Protein AF-A0A1V5YMS4-F1 (afdb_monomer_lite)

Radius of gyration: 19.58 Å; chains: 1; bounding box: 42×73×47 Å

Foldseek 3Di:
DDDDPVVVDDDQLGPDPDLVVQLVCQCVVCVVADSLQSNLLCVQRRNCSVVLVVQCVVPVQQCDQLDPSNDGNSQLVCCVPPVVDLALCCSPPPSDVCQVVFDVDPVSSLVSLVSNCVVNVDDPVRSVVRSVVNVVVRDDPPVPPPPDPDPPDDDD

Sequence (156 aa):
MGRSVTAGRYLAGCDIRDMNVFLDSVRRDNKDFSEVTLEYLGRNYGTEYAAVLDLARGDSRLAEVLNEDGEIMAQVTYAVTREMARTLPDIVLRRTGIATLGNPGDQMLRKVAAVAASLLGWDSERVEKEIGQTNALLRIPGDEESSGPLPRAENF

Secondary structure (DSSP, 8-state):
-PPP-GGGSPPTT---S-HHHHHHHHHHH-TTS-HHHHHHHHHHHGGGHHHHHHHHHH-TTTT-B-STT--BTHHHHHHHHHS---SHHHIIIIISSTTTTS---HHHHHHHHHHHHHHHT--HHHHHHHHHHHHHHHPPTTTTSTTSPPPP----

pLDDT: mean 91.27, std 14.47, range [42.09, 98.69]

Structure (mmCIF, N/CA/C/O backbone):
data_AF-A0A1V5YMS4-F1
#
_entry.id   AF-A0A1V5YMS4-F1
#
loop_
_atom_site.group_PDB
_atom_site.id
_atom_site.type_symbol
_atom_site.label_atom_id
_atom_site.label_alt_id
_atom_site.label_comp_id
_atom_site.label_asym_id
_atom_site.label_entity_id
_atom_site.label_seq_id
_atom_site.pdbx_PDB_ins_code
_atom_site.Cartn_x
_atom_site.Cartn_y
_atom_site.Cartn_z
_atom_site.occupancy
_atom_site.B_iso_or_equiv
_atom_site.auth_seq_id
_atom_site.auth_comp_id
_atom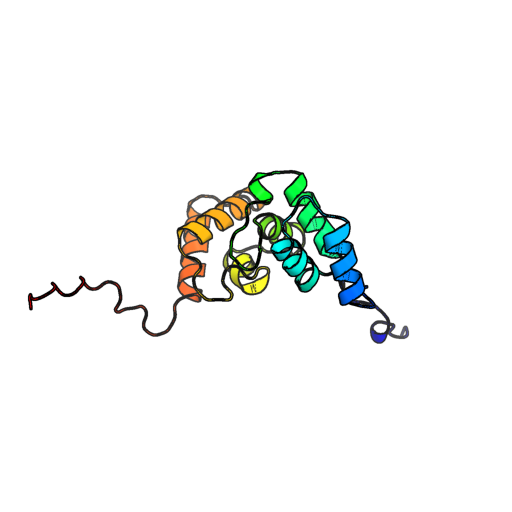_site.auth_asym_id
_atom_site.auth_atom_id
_atom_site.pdbx_PDB_model_num
ATOM 1 N N . MET A 1 1 ? 29.165 -30.905 -3.199 1.00 62.00 1 MET A N 1
ATOM 2 C CA . MET A 1 1 ? 28.461 -29.619 -2.991 1.00 62.00 1 MET A CA 1
ATOM 3 C C . MET A 1 1 ? 28.220 -28.980 -4.351 1.00 62.00 1 MET A C 1
ATOM 5 O O . MET A 1 1 ? 29.160 -28.916 -5.133 1.00 62.00 1 MET A O 1
ATOM 9 N N . GLY A 1 2 ? 26.980 -28.597 -4.670 1.00 81.06 2 GLY A N 1
ATOM 10 C CA . GLY A 1 2 ? 26.650 -27.934 -5.939 1.00 81.06 2 GLY A CA 1
ATOM 11 C C . GLY A 1 2 ? 27.213 -26.510 -5.998 1.00 81.06 2 GLY A C 1
ATOM 12 O O . GLY A 1 2 ? 27.331 -25.853 -4.966 1.00 81.06 2 GLY A O 1
ATOM 13 N N . ARG A 1 3 ? 27.583 -26.039 -7.196 1.00 80.56 3 ARG A N 1
ATOM 14 C CA . ARG A 1 3 ? 28.010 -24.646 -7.408 1.00 80.56 3 ARG A CA 1
ATOM 15 C C . ARG A 1 3 ? 26.836 -23.702 -7.147 1.00 80.56 3 ARG A C 1
ATOM 17 O O . ARG A 1 3 ? 25.735 -23.945 -7.637 1.00 80.56 3 ARG A O 1
ATOM 24 N N . SER A 1 4 ? 27.081 -22.627 -6.401 1.00 86.88 4 SER A N 1
ATOM 25 C CA . SER A 1 4 ? 26.089 -21.566 -6.214 1.00 86.88 4 SER A CA 1
ATOM 26 C C . SER A 1 4 ? 25.869 -20.804 -7.523 1.00 86.88 4 SER A C 1
ATOM 28 O O . SER A 1 4 ? 26.827 -20.491 -8.228 1.00 86.88 4 SER A O 1
ATOM 30 N N . VAL A 1 5 ? 24.608 -20.498 -7.832 1.00 89.69 5 VAL A N 1
ATOM 31 C CA . VAL A 1 5 ? 24.184 -19.728 -9.018 1.00 89.69 5 VAL A CA 1
ATOM 32 C C . VAL A 1 5 ? 23.480 -18.420 -8.643 1.00 89.69 5 VAL A C 1
ATOM 34 O O . VAL A 1 5 ? 22.965 -17.725 -9.514 1.00 89.69 5 VAL A O 1
ATOM 37 N N . THR A 1 6 ? 23.431 -18.078 -7.352 1.00 89.81 6 THR A N 1
ATOM 38 C CA . THR A 1 6 ? 22.632 -16.952 -6.840 1.00 89.81 6 THR A CA 1
ATOM 39 C C . THR A 1 6 ? 23.104 -15.598 -7.360 1.00 89.81 6 THR A C 1
ATOM 41 O O . THR A 1 6 ? 22.273 -14.732 -7.587 1.00 89.81 6 THR A O 1
ATOM 44 N N . ALA A 1 7 ? 24.400 -15.436 -7.643 1.00 87.44 7 ALA A N 1
ATOM 45 C CA . ALA A 1 7 ? 24.953 -14.196 -8.194 1.00 87.44 7 ALA A CA 1
ATOM 46 C C . ALA A 1 7 ? 24.410 -13.836 -9.593 1.00 87.44 7 ALA A C 1
ATOM 48 O O . ALA A 1 7 ? 24.474 -12.678 -9.985 1.00 87.44 7 ALA A O 1
ATOM 49 N N . GLY A 1 8 ? 23.898 -14.816 -10.350 1.00 85.31 8 GLY A N 1
ATOM 50 C CA . GLY A 1 8 ? 23.344 -14.609 -11.694 1.00 85.31 8 GLY A CA 1
ATOM 51 C C . GLY A 1 8 ? 21.818 -14.671 -11.761 1.00 85.31 8 GLY A C 1
ATOM 52 O O . GLY A 1 8 ? 21.266 -14.643 -12.858 1.00 85.31 8 GLY A O 1
ATOM 53 N N . ARG A 1 9 ? 21.130 -14.819 -10.623 1.00 86.50 9 ARG A N 1
ATOM 54 C CA . ARG A 1 9 ? 19.665 -14.865 -10.570 1.00 86.50 9 ARG A CA 1
ATOM 55 C C . ARG A 1 9 ? 19.129 -13.537 -10.061 1.00 86.50 9 ARG A C 1
ATOM 57 O O . ARG A 1 9 ? 19.583 -13.047 -9.032 1.00 86.50 9 ARG A O 1
ATOM 64 N N . TYR A 1 10 ? 18.140 -12.995 -10.762 1.00 87.00 10 TYR A N 1
ATOM 65 C CA . TYR A 1 10 ? 17.374 -11.862 -10.262 1.00 87.00 10 TYR A CA 1
ATOM 66 C C . TYR A 1 10 ? 16.643 -12.244 -8.973 1.00 87.00 10 TYR A C 1
ATOM 68 O O . TYR A 1 10 ? 16.230 -13.394 -8.789 1.00 87.00 10 TYR A O 1
ATOM 76 N N . LEU A 1 11 ? 16.488 -11.263 -8.087 1.00 86.50 11 LEU A N 1
ATOM 77 C CA . LEU A 1 11 ? 15.503 -11.343 -7.016 1.00 86.50 11 LEU A CA 1
ATOM 78 C C . LEU A 1 11 ? 14.094 -11.308 -7.628 1.00 86.50 11 LEU A C 1
ATOM 80 O O . LEU A 1 11 ? 13.917 -10.873 -8.769 1.00 86.50 11 LEU A O 1
ATOM 84 N N . ALA A 1 12 ? 13.098 -11.779 -6.879 1.00 83.75 12 ALA A N 1
ATOM 85 C CA . ALA A 1 12 ? 11.702 -11.688 -7.302 1.00 83.75 12 ALA A CA 1
ATOM 86 C C . ALA A 1 12 ? 11.332 -10.225 -7.603 1.00 83.75 12 ALA A C 1
ATOM 88 O O . ALA A 1 12 ? 11.740 -9.331 -6.864 1.00 83.75 12 ALA A O 1
ATOM 89 N N . GLY A 1 13 ? 10.615 -9.983 -8.701 1.00 84.62 13 GLY A N 1
ATOM 90 C CA . GLY A 1 13 ? 10.249 -8.631 -9.133 1.00 84.62 13 GLY A CA 1
ATOM 91 C C . GLY A 1 13 ? 11.365 -7.838 -9.834 1.00 84.62 13 GLY A C 1
ATOM 92 O O . GLY A 1 13 ? 11.098 -6.772 -10.384 1.00 84.62 13 GLY A O 1
ATOM 93 N N . CYS A 1 14 ? 12.620 -8.309 -9.816 1.00 88.25 14 CYS A N 1
ATOM 94 C CA . CYS A 1 14 ? 13.788 -7.523 -10.240 1.00 88.25 14 CYS A CA 1
ATOM 95 C C . CYS A 1 14 ? 14.352 -7.902 -11.617 1.00 88.25 14 CYS A C 1
ATOM 97 O O . CYS A 1 14 ? 15.462 -7.486 -11.948 1.00 88.25 14 CYS A O 1
ATOM 99 N N . ASP A 1 15 ? 13.640 -8.676 -12.432 1.00 89.50 15 ASP A N 1
ATOM 100 C CA . ASP A 1 15 ? 14.032 -9.066 -13.793 1.00 89.50 15 ASP A CA 1
ATOM 101 C C . ASP A 1 15 ? 13.905 -7.913 -14.814 1.00 89.50 15 ASP A C 1
ATOM 103 O O . ASP A 1 15 ? 13.474 -8.077 -15.953 1.00 89.50 15 ASP A O 1
ATOM 107 N N . ILE A 1 16 ? 14.349 -6.722 -14.404 1.00 92.44 16 ILE A N 1
ATOM 108 C CA . ILE A 1 16 ? 14.306 -5.462 -15.141 1.00 92.44 16 ILE A CA 1
ATOM 109 C C . ILE A 1 16 ? 15.734 -5.079 -15.526 1.00 92.44 16 ILE A C 1
ATOM 111 O O . ILE A 1 16 ? 16.598 -4.880 -14.673 1.00 92.44 16 ILE A O 1
ATOM 115 N N . ARG A 1 17 ? 15.998 -4.974 -16.832 1.00 89.94 17 ARG A N 1
ATOM 116 C CA . ARG A 1 17 ? 17.327 -4.607 -17.355 1.00 89.94 17 ARG A CA 1
ATOM 117 C C . ARG A 1 17 ? 17.553 -3.100 -17.415 1.00 89.94 17 ARG A C 1
ATOM 119 O O . ARG A 1 17 ? 18.666 -2.650 -17.173 1.00 89.94 17 ARG A O 1
ATOM 126 N N . ASP A 1 18 ? 16.509 -2.353 -17.760 1.00 95.00 18 ASP A N 1
ATOM 127 C CA . ASP A 1 18 ? 16.518 -0.896 -17.863 1.00 95.00 18 ASP A CA 1
ATOM 128 C C . ASP A 1 18 ? 15.230 -0.354 -17.241 1.00 95.00 18 ASP A C 1
ATOM 130 O O . ASP A 1 18 ? 14.126 -0.672 -17.690 1.00 95.00 18 ASP A O 1
ATOM 134 N N . MET A 1 19 ? 15.385 0.435 -16.178 1.00 94.31 19 MET A N 1
ATOM 135 C CA . MET A 1 19 ? 14.264 0.951 -15.398 1.00 94.31 19 MET A CA 1
ATOM 136 C C . MET A 1 19 ? 13.433 1.978 -16.171 1.00 94.31 19 MET A C 1
ATOM 138 O O . MET A 1 19 ? 12.218 2.016 -16.011 1.00 94.31 19 MET A O 1
ATOM 142 N N . ASN A 1 20 ? 14.055 2.788 -17.030 1.00 96.19 20 ASN A N 1
ATOM 143 C CA . ASN A 1 20 ? 13.333 3.811 -17.784 1.00 96.19 20 ASN A CA 1
ATOM 144 C C . ASN A 1 20 ? 12.461 3.155 -18.855 1.00 96.19 20 ASN A C 1
ATOM 146 O O . ASN A 1 20 ? 11.266 3.427 -18.925 1.00 96.19 20 ASN A O 1
ATOM 150 N N . VAL A 1 21 ? 13.029 2.210 -19.613 1.00 97.19 21 VAL A N 1
ATOM 151 C CA . VAL A 1 21 ? 12.275 1.435 -20.614 1.00 97.19 21 VAL A CA 1
ATOM 152 C C . VAL A 1 21 ? 11.132 0.657 -19.958 1.00 97.19 21 VAL A C 1
ATOM 154 O O . VAL A 1 21 ? 10.030 0.584 -20.507 1.00 97.19 21 VAL A O 1
ATOM 157 N N . PHE A 1 22 ? 11.379 0.090 -18.775 1.00 97.81 22 PHE A N 1
ATOM 158 C CA . PHE A 1 22 ? 10.358 -0.608 -18.006 1.00 97.81 22 PHE A CA 1
ATOM 159 C C . PHE A 1 22 ? 9.218 0.325 -17.579 1.00 97.81 22 PHE A C 1
ATOM 161 O O . PHE A 1 22 ? 8.068 0.050 -17.919 1.00 97.81 22 PHE A O 1
ATOM 168 N N . LEU A 1 23 ? 9.506 1.446 -16.915 1.00 98.00 23 LEU A N 1
ATOM 169 C CA . LEU A 1 23 ? 8.473 2.390 -16.473 1.00 98.00 23 LEU A CA 1
ATOM 170 C C . LEU A 1 23 ? 7.695 2.992 -17.653 1.00 98.00 23 LEU A C 1
ATOM 172 O O . LEU A 1 23 ? 6.478 3.151 -17.571 1.00 98.00 23 LEU A O 1
ATOM 176 N N . ASP A 1 24 ? 8.351 3.244 -18.786 1.00 97.88 24 ASP A N 1
ATOM 177 C CA . ASP A 1 24 ? 7.668 3.688 -20.004 1.00 97.88 24 ASP A CA 1
ATOM 178 C C . ASP A 1 24 ? 6.681 2.635 -20.524 1.00 97.88 24 ASP A C 1
ATOM 180 O O . ASP A 1 24 ? 5.577 2.981 -20.952 1.00 97.88 24 ASP A O 1
ATOM 184 N N . SER A 1 25 ? 7.032 1.344 -20.450 1.00 97.69 25 SER A N 1
ATOM 185 C CA . SER A 1 25 ? 6.102 0.259 -20.787 1.00 97.69 25 SER A CA 1
ATOM 186 C C . SER A 1 25 ? 4.932 0.166 -19.806 1.00 97.69 25 SER A C 1
ATOM 188 O O . SER A 1 25 ? 3.784 0.124 -20.243 1.00 97.69 25 SER A O 1
ATOM 190 N N . VAL A 1 26 ? 5.198 0.265 -18.499 1.00 98.19 26 VAL A N 1
ATOM 191 C CA . VAL A 1 26 ? 4.176 0.263 -17.440 1.00 98.19 26 VAL A CA 1
ATOM 192 C C . VAL A 1 26 ? 3.148 1.371 -17.696 1.00 98.19 26 VAL A C 1
ATOM 194 O O . VAL A 1 26 ? 1.948 1.099 -17.743 1.00 98.19 26 VAL A O 1
ATOM 197 N N . ARG A 1 27 ? 3.606 2.607 -17.948 1.00 98.00 27 ARG A N 1
ATOM 198 C CA . ARG A 1 27 ? 2.732 3.760 -18.224 1.00 98.00 27 ARG A CA 1
ATOM 199 C C . ARG A 1 27 ? 1.996 3.656 -19.557 1.00 98.00 27 ARG A C 1
ATOM 201 O O . ARG A 1 27 ? 0.891 4.184 -19.694 1.00 98.00 27 ARG A O 1
ATOM 208 N N . ARG A 1 28 ? 2.598 3.043 -20.577 1.00 97.69 28 ARG A N 1
ATOM 209 C CA . ARG A 1 28 ? 1.963 2.863 -21.890 1.00 97.69 28 ARG A CA 1
ATOM 210 C C . ARG A 1 28 ? 0.843 1.830 -21.837 1.00 97.69 28 ARG A C 1
ATOM 212 O O . ARG A 1 28 ? -0.207 2.078 -22.423 1.00 97.69 28 ARG A O 1
ATOM 219 N N . ASP A 1 29 ? 1.067 0.727 -21.134 1.00 98.00 29 ASP A N 1
ATOM 220 C CA . ASP A 1 29 ? 0.228 -0.466 -21.234 1.00 98.00 29 ASP A CA 1
ATOM 221 C C . ASP A 1 29 ? -0.918 -0.480 -20.193 1.00 98.00 29 ASP A C 1
ATOM 223 O O . ASP A 1 29 ? -1.846 -1.274 -20.315 1.00 98.00 29 ASP A O 1
ATOM 227 N N . ASN A 1 30 ? -0.910 0.433 -19.208 1.00 98.25 30 ASN A N 1
ATOM 228 C CA . ASN A 1 30 ? -1.881 0.484 -18.101 1.00 98.25 30 ASN A CA 1
ATOM 229 C C . ASN A 1 30 ? -2.581 1.855 -17.982 1.00 98.25 30 ASN A C 1
ATOM 231 O O . ASN A 1 30 ? -2.537 2.510 -16.943 1.00 98.25 30 ASN A O 1
ATOM 235 N N . LYS A 1 31 ? -3.215 2.323 -19.066 1.00 97.44 31 LYS A N 1
ATOM 236 C CA . LYS A 1 31 ? -3.865 3.654 -19.150 1.00 97.44 31 LYS A CA 1
ATOM 237 C C . LYS A 1 31 ? -5.097 3.844 -18.258 1.00 97.44 31 LYS A C 1
ATOM 239 O O . LYS A 1 31 ? -5.643 4.941 -18.200 1.00 97.44 31 LYS A O 1
ATOM 244 N N . ASP A 1 32 ? -5.539 2.785 -17.599 1.00 97.25 32 ASP A N 1
ATOM 245 C CA . ASP A 1 32 ? -6.635 2.771 -16.638 1.00 97.25 32 ASP A CA 1
ATOM 246 C C . ASP A 1 32 ? -6.247 3.305 -15.246 1.00 97.25 32 ASP A C 1
ATOM 248 O O . ASP A 1 32 ? -7.133 3.566 -14.436 1.00 97.25 32 ASP A O 1
ATOM 252 N N . PHE A 1 33 ? -4.956 3.538 -14.981 1.00 98.31 33 PHE A N 1
ATOM 253 C CA . PHE A 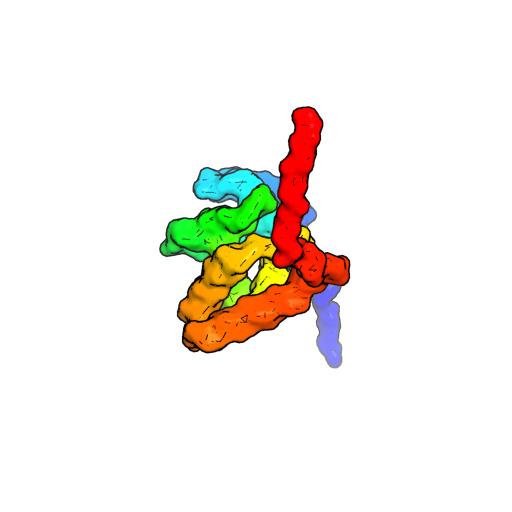1 33 ? -4.453 4.112 -13.727 1.00 98.31 33 PHE A CA 1
ATOM 254 C C . PHE A 1 33 ? -3.692 5.425 -13.952 1.00 98.31 33 PHE A C 1
ATOM 256 O O . PHE A 1 33 ? -3.225 5.722 -15.052 1.00 98.31 33 PHE A O 1
ATOM 263 N N . SER A 1 34 ? -3.555 6.225 -12.887 1.00 98.12 34 SER A N 1
ATOM 264 C CA . SER A 1 34 ? -2.794 7.480 -12.933 1.00 98.12 34 SER A CA 1
ATOM 265 C C . SER A 1 34 ? -1.299 7.225 -13.155 1.00 98.12 34 SER A C 1
ATOM 267 O O . SER A 1 34 ? -0.755 6.232 -12.670 1.00 98.12 34 SER A O 1
ATOM 269 N N . GLU A 1 35 ? -0.602 8.140 -13.834 1.00 98.06 35 GLU A N 1
ATOM 270 C CA . GLU A 1 35 ? 0.846 7.999 -14.047 1.00 98.06 35 GLU A CA 1
ATOM 271 C C . GLU A 1 35 ? 1.636 7.981 -12.732 1.00 98.06 35 GLU A C 1
ATOM 273 O O . GLU A 1 35 ? 2.626 7.263 -12.647 1.00 98.06 35 GLU A O 1
ATOM 278 N N . VAL A 1 36 ? 1.171 8.696 -11.701 1.00 98.19 36 VAL A N 1
ATOM 279 C CA . VAL A 1 36 ? 1.778 8.702 -10.359 1.00 98.19 36 VAL A CA 1
ATOM 280 C C . VAL A 1 36 ? 1.706 7.306 -9.731 1.00 98.19 36 VAL A C 1
ATOM 282 O O . VAL A 1 36 ? 2.724 6.767 -9.310 1.00 98.19 36 VAL A O 1
ATOM 285 N N . THR A 1 37 ? 0.531 6.669 -9.751 1.00 98.50 37 THR A N 1
ATOM 286 C CA . THR A 1 37 ? 0.352 5.293 -9.257 1.00 98.50 37 THR A CA 1
ATOM 287 C C . THR A 1 37 ? 1.205 4.299 -10.040 1.00 98.50 37 THR A C 1
ATOM 289 O O . THR A 1 37 ? 1.861 3.442 -9.454 1.00 98.50 37 THR A O 1
ATOM 292 N N . LEU A 1 38 ? 1.232 4.410 -11.369 1.00 98.50 38 LEU A N 1
ATOM 293 C CA . LEU A 1 38 ? 2.028 3.527 -12.224 1.00 98.50 38 LEU A CA 1
ATOM 294 C C . LEU A 1 38 ? 3.532 3.674 -11.966 1.00 98.50 38 LEU A C 1
ATOM 296 O O . LEU A 1 38 ? 4.243 2.671 -11.900 1.00 98.50 38 LEU A O 1
ATOM 300 N N . GLU A 1 39 ? 4.002 4.908 -11.781 1.00 97.88 39 GLU A N 1
ATOM 301 C CA . GLU A 1 39 ? 5.379 5.208 -11.396 1.00 97.88 39 GLU A CA 1
ATOM 302 C C . GLU A 1 39 ? 5.722 4.567 -10.052 1.00 97.88 39 GLU A C 1
ATOM 304 O O . GLU A 1 39 ? 6.729 3.863 -9.933 1.00 97.88 39 GLU A O 1
ATOM 309 N N . TYR A 1 40 ? 4.867 4.778 -9.050 1.00 97.50 40 TYR A N 1
ATOM 310 C CA . TYR A 1 40 ? 5.072 4.266 -7.705 1.00 97.50 40 TYR A CA 1
ATOM 311 C C . TYR A 1 40 ? 5.116 2.739 -7.688 1.00 97.50 40 TYR A C 1
ATOM 313 O O . TYR A 1 40 ? 6.066 2.147 -7.169 1.00 97.50 40 TYR A O 1
ATOM 321 N N . LEU A 1 41 ? 4.120 2.085 -8.289 1.00 98.06 41 LEU A N 1
ATOM 322 C CA . LEU A 1 41 ? 4.039 0.630 -8.294 1.00 98.06 41 LEU A CA 1
ATOM 323 C C . LEU A 1 41 ? 5.184 0.007 -9.095 1.00 98.06 41 LEU A C 1
ATOM 325 O O . LEU A 1 41 ? 5.794 -0.952 -8.628 1.00 98.06 41 LEU A O 1
ATOM 329 N N . GLY A 1 42 ? 5.531 0.575 -10.254 1.00 97.62 42 GLY A N 1
ATOM 330 C CA . GLY A 1 42 ? 6.657 0.096 -11.055 1.00 97.62 42 GLY A CA 1
ATOM 331 C C . GLY A 1 42 ? 7.991 0.191 -10.308 1.00 97.62 42 GLY A C 1
ATOM 332 O O . GLY A 1 42 ? 8.794 -0.740 -10.360 1.00 97.62 42 GLY A O 1
ATOM 333 N N . ARG A 1 43 ? 8.224 1.279 -9.562 1.00 96.06 43 ARG A N 1
ATOM 334 C CA . ARG A 1 43 ? 9.463 1.462 -8.788 1.00 96.06 43 ARG A CA 1
ATOM 335 C C . ARG A 1 43 ? 9.551 0.569 -7.554 1.00 96.06 43 ARG A C 1
ATOM 337 O O . ARG A 1 43 ? 10.648 0.116 -7.238 1.00 96.06 43 ARG A O 1
ATOM 344 N N . ASN A 1 44 ? 8.435 0.331 -6.866 1.00 95.94 44 ASN A N 1
ATOM 345 C CA . ASN A 1 44 ? 8.433 -0.372 -5.579 1.00 95.94 44 ASN A CA 1
ATOM 346 C C . ASN A 1 44 ? 8.169 -1.880 -5.699 1.00 95.94 44 ASN A C 1
ATOM 348 O O . ASN A 1 44 ? 8.751 -2.653 -4.943 1.00 95.94 44 ASN A O 1
ATOM 352 N N . TYR A 1 45 ? 7.349 -2.314 -6.659 1.00 96.69 45 TYR A N 1
ATOM 353 C CA . TYR A 1 45 ? 7.002 -3.730 -6.852 1.00 96.69 45 TYR A CA 1
ATOM 354 C C . TYR A 1 45 ? 7.730 -4.374 -8.038 1.00 96.69 45 TYR A C 1
ATOM 356 O O . TYR A 1 45 ? 7.656 -5.592 -8.218 1.00 96.69 45 TYR A O 1
ATOM 364 N N . GLY A 1 46 ? 8.448 -3.590 -8.852 1.00 97.19 46 GLY A N 1
ATOM 365 C CA . GLY A 1 46 ? 9.116 -4.102 -10.045 1.00 97.19 46 GLY A CA 1
ATOM 366 C C . GLY A 1 46 ? 8.116 -4.820 -10.947 1.00 97.19 46 GLY A C 1
ATOM 367 O O . GLY A 1 46 ? 7.010 -4.323 -11.133 1.00 97.19 46 GLY A O 1
ATOM 368 N N . THR A 1 47 ? 8.450 -6.000 -11.471 1.00 96.75 47 THR A N 1
ATOM 369 C CA . THR A 1 47 ? 7.550 -6.772 -12.351 1.00 96.75 47 THR A CA 1
ATOM 370 C C . THR A 1 47 ? 6.267 -7.265 -11.665 1.00 96.75 47 THR A C 1
ATOM 372 O O . THR A 1 47 ? 5.279 -7.516 -12.355 1.00 96.75 47 THR A O 1
ATOM 375 N N . GLU A 1 48 ? 6.209 -7.303 -10.329 1.00 97.44 48 GLU A N 1
ATOM 376 C CA . GLU A 1 48 ? 4.996 -7.682 -9.585 1.00 97.44 48 GLU A CA 1
ATOM 377 C C . GLU A 1 48 ? 3.932 -6.569 -9.547 1.00 97.44 48 GLU A C 1
ATOM 379 O O . GLU A 1 48 ? 2.804 -6.819 -9.117 1.00 97.44 48 GLU A O 1
ATOM 384 N N . TYR A 1 49 ? 4.228 -5.360 -10.051 1.00 98.19 49 TYR A N 1
ATOM 385 C CA . TYR A 1 49 ? 3.244 -4.272 -10.168 1.00 98.19 49 TYR A CA 1
ATOM 386 C C . TYR A 1 49 ? 1.952 -4.732 -10.865 1.00 98.19 49 TYR A C 1
ATOM 388 O O . TYR A 1 49 ? 0.856 -4.325 -10.482 1.00 98.19 49 TYR A O 1
ATOM 396 N N . ALA A 1 50 ? 2.074 -5.617 -11.861 1.00 98.06 50 ALA A N 1
ATOM 397 C CA . ALA A 1 50 ? 0.951 -6.129 -12.633 1.00 98.06 50 ALA A CA 1
ATOM 398 C C . ALA A 1 50 ? -0.040 -6.897 -11.748 1.00 98.06 50 ALA A C 1
ATOM 400 O O . ALA A 1 50 ? -1.244 -6.694 -11.861 1.00 98.06 50 ALA A O 1
ATOM 401 N N . ALA A 1 51 ? 0.455 -7.699 -10.799 1.00 98.44 51 ALA A N 1
ATOM 402 C CA . ALA A 1 51 ? -0.398 -8.421 -9.862 1.00 98.44 51 ALA A CA 1
ATOM 403 C C . ALA A 1 51 ? -1.149 -7.469 -8.914 1.00 98.44 51 ALA A C 1
ATOM 405 O O . ALA A 1 51 ? -2.291 -7.745 -8.548 1.00 98.44 51 ALA A O 1
ATOM 406 N N . VAL A 1 52 ? -0.541 -6.337 -8.540 1.00 98.50 52 VAL A N 1
ATOM 407 C CA . VAL A 1 52 ? -1.215 -5.285 -7.760 1.00 98.50 52 VAL A CA 1
ATOM 408 C C . VAL A 1 52 ? -2.314 -4.613 -8.591 1.00 98.50 52 VAL A C 1
ATOM 410 O O . VAL A 1 52 ? -3.431 -4.439 -8.103 1.00 98.50 52 VAL A O 1
ATOM 413 N N . LEU A 1 53 ? -2.037 -4.281 -9.857 1.00 98.62 53 LEU A N 1
ATOM 414 C CA . LEU A 1 53 ? -3.033 -3.689 -10.757 1.00 98.62 53 LEU A CA 1
ATOM 415 C C . LEU A 1 53 ? -4.194 -4.644 -11.053 1.00 98.62 53 LEU A C 1
ATOM 417 O O . LEU A 1 53 ? -5.343 -4.212 -11.099 1.00 98.62 53 LEU A O 1
ATOM 421 N N . ASP A 1 54 ? -3.932 -5.941 -11.200 1.00 98.56 54 ASP A N 1
ATOM 422 C CA . ASP A 1 54 ? -4.976 -6.940 -11.444 1.00 98.56 54 ASP A CA 1
ATOM 423 C C . ASP A 1 54 ? -5.940 -7.070 -10.255 1.00 98.56 54 ASP A C 1
ATOM 425 O O . ASP A 1 54 ? -7.151 -7.191 -10.453 1.00 98.56 54 ASP A O 1
ATOM 429 N N . LEU A 1 55 ? -5.436 -6.958 -9.018 1.00 98.56 55 LEU A N 1
ATOM 430 C CA . LEU A 1 55 ? -6.286 -6.858 -7.826 1.00 98.56 55 LEU A CA 1
ATOM 431 C C . LEU A 1 55 ? -7.182 -5.610 -7.882 1.00 98.56 55 LEU A C 1
ATOM 433 O O . LEU A 1 55 ? -8.380 -5.704 -7.619 1.00 98.56 55 LEU A O 1
ATOM 437 N N . ALA A 1 56 ? -6.623 -4.458 -8.261 1.00 98.38 56 ALA A N 1
ATOM 438 C CA . ALA A 1 56 ? -7.368 -3.205 -8.389 1.00 98.38 56 ALA A CA 1
ATOM 439 C C . ALA A 1 56 ? -8.425 -3.241 -9.510 1.00 98.38 56 ALA A C 1
ATOM 441 O O . ALA A 1 56 ? -9.508 -2.681 -9.359 1.00 98.38 56 ALA A O 1
ATOM 442 N N . ARG A 1 57 ? -8.149 -3.935 -10.621 1.00 98.19 57 ARG A N 1
ATOM 443 C CA . ARG A 1 57 ? -9.117 -4.154 -11.711 1.00 98.19 57 ARG A CA 1
ATOM 444 C C . ARG A 1 57 ? -10.251 -5.094 -11.308 1.00 98.19 57 ARG A C 1
ATOM 446 O O . ARG A 1 57 ? -11.370 -4.935 -11.787 1.00 98.19 57 ARG A O 1
ATOM 453 N N . GLY A 1 58 ? -9.963 -6.074 -10.451 1.00 97.88 58 GLY A N 1
ATOM 454 C CA . GLY A 1 58 ? -10.950 -7.036 -9.959 1.00 97.88 58 GLY A CA 1
ATOM 455 C C . GLY A 1 58 ? -11.964 -6.443 -8.976 1.00 97.88 58 GLY A C 1
ATOM 456 O O . GLY A 1 58 ? -13.079 -6.951 -8.875 1.00 97.88 58 GLY A O 1
ATOM 457 N N . ASP A 1 59 ? -11.601 -5.369 -8.271 1.00 96.88 59 ASP A N 1
ATOM 458 C CA . ASP A 1 59 ? -12.473 -4.663 -7.332 1.00 96.88 59 ASP A CA 1
ATOM 459 C C . ASP A 1 59 ? -12.137 -3.169 -7.313 1.00 96.88 59 ASP A C 1
ATOM 461 O O . ASP A 1 59 ? -11.086 -2.762 -6.821 1.00 96.88 59 ASP A O 1
ATOM 465 N N . SER A 1 60 ? -13.065 -2.331 -7.779 1.00 95.00 60 SER A N 1
ATOM 466 C CA . SER A 1 60 ? -12.853 -0.883 -7.877 1.00 95.00 60 SER A CA 1
ATOM 467 C C . SER A 1 60 ? -12.562 -0.208 -6.534 1.00 95.00 60 SER A C 1
ATOM 469 O O . SER A 1 60 ? -11.982 0.873 -6.515 1.00 95.00 60 SER A O 1
ATOM 471 N N . ARG A 1 61 ? -12.938 -0.818 -5.401 1.00 96.62 61 ARG A N 1
ATOM 472 C CA . ARG A 1 61 ? -12.572 -0.309 -4.068 1.00 96.62 61 ARG A CA 1
ATOM 473 C C . ARG A 1 61 ? -11.076 -0.463 -3.797 1.00 96.62 61 ARG A C 1
ATOM 475 O O . ARG A 1 61 ? -10.509 0.324 -3.051 1.00 96.62 61 ARG A O 1
ATOM 482 N N . LEU A 1 62 ? -10.430 -1.459 -4.406 1.00 97.81 62 LEU A N 1
ATOM 483 C CA . LEU A 1 62 ? -8.988 -1.670 -4.305 1.00 97.81 62 LEU A CA 1
ATOM 484 C C . LEU A 1 62 ? -8.185 -0.688 -5.178 1.00 97.81 62 LEU A C 1
ATOM 486 O O . LEU A 1 62 ? -6.992 -0.510 -4.947 1.00 97.81 62 LEU A O 1
ATOM 490 N N . ALA A 1 63 ? -8.831 -0.010 -6.129 1.00 97.94 63 ALA A N 1
ATOM 491 C CA . ALA A 1 63 ? -8.225 1.052 -6.931 1.00 97.94 63 ALA A CA 1
ATOM 492 C C . ALA A 1 63 ? -8.221 2.433 -6.237 1.00 97.94 63 ALA A C 1
ATOM 494 O O . ALA A 1 63 ? -7.709 3.393 -6.810 1.00 97.94 63 ALA A O 1
ATOM 495 N N . GLU A 1 64 ? -8.788 2.560 -5.027 1.00 98.06 64 GLU A N 1
ATOM 496 C CA . GLU A 1 64 ? -8.754 3.809 -4.251 1.00 98.06 64 GLU A CA 1
ATOM 497 C C . GLU A 1 64 ? -7.303 4.228 -3.975 1.00 98.06 64 GLU A C 1
ATOM 499 O O . GLU A 1 64 ? -6.548 3.463 -3.371 1.00 98.06 64 GLU A O 1
ATOM 504 N N . VAL A 1 65 ? -6.940 5.445 -4.395 1.00 97.88 65 VAL A N 1
ATOM 505 C CA . VAL A 1 65 ? -5.642 6.070 -4.103 1.00 97.88 65 VAL A CA 1
ATOM 506 C C . VAL A 1 65 ? -5.625 6.559 -2.654 1.00 97.88 65 VAL A C 1
ATOM 508 O O . VAL A 1 65 ? -6.539 7.259 -2.219 1.00 97.88 65 VAL A O 1
ATOM 511 N N . LEU A 1 66 ? -4.592 6.180 -1.906 1.00 96.56 66 LEU A N 1
ATOM 512 C CA . LEU A 1 66 ? -4.469 6.397 -0.465 1.00 96.56 66 LEU A CA 1
ATOM 513 C C . LEU A 1 66 ? -3.670 7.654 -0.112 1.00 96.56 66 LEU A C 1
ATOM 515 O O . LEU A 1 66 ? -3.900 8.240 0.944 1.00 96.56 66 LEU A O 1
ATOM 519 N N . ASN A 1 67 ? -2.736 8.066 -0.967 1.00 95.06 67 ASN A N 1
ATOM 520 C CA . ASN A 1 67 ? -1.884 9.232 -0.744 1.00 95.06 67 ASN A CA 1
ATOM 521 C C . ASN A 1 67 ? -1.407 9.858 -2.064 1.00 95.06 67 ASN A C 1
ATOM 523 O O . ASN A 1 67 ? -1.647 9.337 -3.153 1.00 95.06 67 ASN A O 1
ATOM 527 N N . GLU A 1 68 ? -0.738 11.005 -1.954 1.00 94.62 68 GLU A N 1
ATOM 528 C CA . GLU A 1 68 ? -0.241 11.781 -3.097 1.00 94.62 68 GLU A CA 1
ATOM 529 C C . GLU A 1 68 ? 0.876 11.069 -3.873 1.00 94.62 68 GLU A C 1
ATOM 531 O O . GLU A 1 68 ? 1.049 11.335 -5.060 1.00 94.62 68 GLU A O 1
ATOM 536 N N . ASP A 1 69 ? 1.577 10.125 -3.237 1.00 94.06 69 ASP A N 1
ATOM 537 C CA . ASP A 1 69 ? 2.618 9.308 -3.869 1.00 94.06 69 ASP A CA 1
ATOM 538 C C . ASP A 1 69 ? 2.042 8.243 -4.816 1.00 94.06 69 ASP A C 1
ATOM 540 O O . ASP A 1 69 ? 2.784 7.611 -5.565 1.00 94.06 69 ASP A O 1
ATOM 544 N N . GLY A 1 70 ? 0.717 8.066 -4.835 1.00 96.56 70 GLY A N 1
ATOM 545 C CA . GLY A 1 70 ? 0.023 7.195 -5.778 1.00 96.56 70 GLY A CA 1
ATOM 546 C C . GLY A 1 70 ? -0.217 5.779 -5.268 1.00 96.56 70 GLY A C 1
ATOM 547 O O . GLY A 1 70 ? -0.584 4.919 -6.072 1.00 96.56 70 GLY A O 1
ATOM 548 N N . GLU A 1 71 ? -0.050 5.528 -3.969 1.00 97.38 71 GLU A N 1
ATOM 549 C CA . GLU A 1 71 ? -0.388 4.233 -3.387 1.00 97.38 71 GLU A CA 1
ATOM 550 C C . GLU A 1 71 ? -1.876 3.936 -3.490 1.00 97.38 71 GLU A C 1
ATOM 552 O O . GLU A 1 71 ? -2.702 4.837 -3.384 1.00 97.38 71 GLU A O 1
ATOM 557 N N . ILE A 1 72 ? -2.229 2.665 -3.653 1.00 98.50 72 ILE A N 1
ATOM 558 C CA . ILE A 1 72 ? -3.612 2.213 -3.778 1.00 98.50 72 ILE A CA 1
ATOM 559 C C . ILE A 1 72 ? -3.939 1.098 -2.792 1.00 98.50 72 ILE A C 1
ATOM 561 O O . ILE A 1 72 ? -3.081 0.309 -2.387 1.00 98.50 72 ILE A O 1
ATOM 565 N N . MET A 1 73 ? -5.221 0.973 -2.453 1.00 98.56 73 MET A N 1
ATOM 566 C CA . MET A 1 73 ? -5.715 -0.033 -1.508 1.00 98.56 73 MET A CA 1
ATOM 567 C C . MET A 1 73 ? -5.369 -1.482 -1.913 1.00 98.56 73 MET A C 1
ATOM 569 O O . MET A 1 73 ? -5.203 -2.352 -1.054 1.00 98.56 73 MET A O 1
ATOM 573 N N . ALA A 1 74 ? -5.176 -1.762 -3.204 1.00 98.69 74 ALA A N 1
ATOM 574 C CA . ALA A 1 74 ? -4.739 -3.066 -3.699 1.00 98.69 74 ALA A CA 1
ATOM 575 C C . ALA A 1 74 ? -3.399 -3.527 -3.102 1.00 98.69 74 ALA A C 1
ATOM 577 O O . ALA A 1 74 ? -3.222 -4.727 -2.884 1.00 98.69 74 ALA A O 1
ATOM 578 N N . GLN A 1 75 ? -2.493 -2.604 -2.759 1.00 98.62 75 GLN A N 1
ATOM 579 C CA . GLN A 1 75 ? -1.227 -2.937 -2.099 1.00 98.62 75 GLN A CA 1
ATOM 580 C C . GLN A 1 75 ? -1.444 -3.595 -0.734 1.00 98.62 75 GLN A C 1
ATOM 582 O O . GLN A 1 75 ? -0.694 -4.493 -0.371 1.00 98.62 75 GLN A O 1
ATOM 587 N N . VAL A 1 76 ? -2.499 -3.227 0.000 1.00 98.50 76 VAL A N 1
ATOM 588 C CA . VAL A 1 76 ? -2.854 -3.866 1.280 1.00 98.50 76 VAL A CA 1
ATOM 589 C C . VAL A 1 76 ? -3.240 -5.327 1.056 1.00 98.50 76 VAL A C 1
ATOM 591 O O . VAL A 1 76 ? -2.760 -6.223 1.751 1.00 98.50 76 VAL A O 1
ATOM 594 N N . THR A 1 77 ? -4.074 -5.584 0.045 1.00 98.62 77 THR A N 1
ATOM 595 C CA . THR A 1 77 ? -4.474 -6.950 -0.322 1.00 98.62 77 THR A CA 1
ATOM 596 C C . THR A 1 77 ? -3.270 -7.761 -0.791 1.00 98.62 77 THR A C 1
ATOM 598 O O . THR A 1 77 ? -3.098 -8.909 -0.374 1.00 98.62 77 THR A O 1
ATOM 601 N N . TYR A 1 78 ? -2.407 -7.161 -1.613 1.00 98.69 78 TYR A N 1
ATOM 602 C CA . TYR A 1 78 ? -1.177 -7.785 -2.084 1.00 98.69 78 TYR A CA 1
ATOM 603 C C . TYR A 1 78 ? -0.237 -8.120 -0.918 1.00 98.69 78 TYR A C 1
ATOM 605 O O . TYR A 1 78 ? 0.183 -9.268 -0.777 1.00 98.69 78 TYR A O 1
ATOM 613 N N . ALA A 1 79 ? -0.001 -7.173 -0.008 1.00 98.62 79 ALA A N 1
ATOM 614 C CA . ALA A 1 79 ? 0.834 -7.366 1.170 1.00 98.62 79 ALA A CA 1
ATOM 615 C C . ALA A 1 79 ? 0.357 -8.562 2.013 1.00 98.62 79 ALA A C 1
ATOM 617 O O . ALA A 1 79 ? 1.152 -9.422 2.393 1.00 98.62 79 ALA A O 1
ATOM 618 N N . VAL A 1 80 ? -0.952 -8.676 2.260 1.00 98.62 80 VAL A N 1
ATOM 619 C CA . VAL A 1 80 ? -1.527 -9.775 3.055 1.00 98.62 80 VAL A CA 1
ATOM 620 C C . VAL A 1 80 ? -1.444 -11.122 2.331 1.00 98.62 80 VAL A C 1
ATOM 622 O O . VAL A 1 80 ? -1.048 -12.129 2.923 1.00 98.62 80 VAL A O 1
ATOM 625 N N . THR A 1 81 ? -1.827 -11.161 1.055 1.00 98.19 81 THR A N 1
ATOM 626 C CA . THR A 1 81 ? -2.021 -12.420 0.313 1.00 98.19 81 THR A CA 1
ATOM 627 C C . THR A 1 81 ? -0.751 -12.945 -0.354 1.00 98.19 81 THR A C 1
ATOM 629 O O . THR A 1 81 ? -0.635 -14.151 -0.574 1.00 98.19 81 THR A O 1
ATOM 632 N N . ARG A 1 82 ? 0.206 -12.064 -0.665 1.00 97.81 82 ARG A N 1
ATOM 633 C CA . ARG A 1 82 ? 1.415 -12.375 -1.447 1.00 97.81 82 ARG A CA 1
ATOM 634 C C . ARG A 1 82 ? 2.708 -12.099 -0.689 1.00 97.81 82 ARG A C 1
ATOM 636 O O . ARG A 1 82 ? 3.680 -12.813 -0.907 1.00 97.81 82 ARG A O 1
ATOM 643 N N . GLU A 1 83 ? 2.707 -11.154 0.250 1.00 97.88 83 GLU A N 1
ATOM 644 C CA . GLU A 1 83 ? 3.898 -10.800 1.048 1.00 97.88 83 GLU A CA 1
ATOM 645 C C . GLU A 1 83 ? 3.797 -11.227 2.520 1.00 97.88 83 GLU A C 1
ATOM 647 O O . GLU A 1 83 ? 4.646 -10.881 3.347 1.00 97.88 83 GLU A O 1
ATOM 652 N N . MET A 1 84 ? 2.765 -12.016 2.842 1.00 98.06 84 MET A N 1
ATOM 653 C CA . MET A 1 84 ? 2.493 -12.576 4.167 1.00 98.06 84 MET A CA 1
ATOM 654 C C . MET A 1 84 ? 2.386 -11.535 5.287 1.00 98.06 84 MET A C 1
ATOM 656 O O . MET A 1 84 ? 2.695 -11.851 6.437 1.00 98.06 84 MET A O 1
ATOM 660 N N . ALA A 1 85 ? 1.940 -10.316 4.996 1.00 98.31 85 ALA A N 1
ATOM 661 C CA . ALA A 1 85 ? 1.670 -9.337 6.036 1.00 98.31 85 ALA A CA 1
ATOM 662 C C . ALA A 1 85 ? 0.543 -9.850 6.949 1.00 98.31 85 ALA A C 1
ATOM 664 O O . ALA A 1 85 ? -0.559 -10.163 6.492 1.00 98.31 85 ALA A O 1
ATOM 665 N N . ARG A 1 86 ? 0.831 -9.988 8.249 1.00 98.38 86 ARG A N 1
ATOM 666 C CA . ARG A 1 86 ? -0.109 -10.546 9.247 1.00 98.38 86 ARG A CA 1
ATOM 667 C C . ARG A 1 86 ? -0.517 -9.566 10.339 1.00 98.38 86 ARG A C 1
ATOM 669 O O . ARG A 1 86 ? -1.246 -9.970 11.237 1.00 98.38 86 ARG A O 1
ATOM 676 N N . THR A 1 87 ? -0.026 -8.331 10.303 1.00 98.62 87 THR A N 1
ATOM 677 C CA . THR A 1 87 ? -0.332 -7.288 11.291 1.00 98.62 87 THR A CA 1
ATOM 678 C C . THR A 1 87 ? -0.440 -5.936 10.594 1.00 98.62 87 THR A C 1
ATOM 680 O O . THR A 1 87 ? 0.189 -5.725 9.553 1.00 98.62 87 THR A O 1
ATOM 683 N N . LEU A 1 88 ? -1.211 -5.007 11.161 1.00 98.56 88 LEU A N 1
ATOM 684 C CA . LEU A 1 88 ? -1.357 -3.660 10.607 1.00 98.56 88 LEU A CA 1
ATOM 685 C C . LEU A 1 88 ? -0.017 -2.902 10.580 1.00 98.56 88 LEU A C 1
ATOM 687 O O . LEU A 1 88 ? 0.289 -2.326 9.535 1.00 98.56 88 LEU A O 1
ATOM 691 N N . PRO A 1 89 ? 0.848 -2.981 11.618 1.00 98.00 89 PRO A N 1
ATOM 692 C CA . PRO A 1 89 ? 2.190 -2.411 11.548 1.00 98.00 89 PRO A CA 1
ATOM 693 C C . PRO A 1 89 ? 3.051 -2.978 10.414 1.00 98.00 89 PRO A C 1
ATOM 695 O O . PRO A 1 89 ? 3.845 -2.247 9.840 1.00 98.00 89 PRO A O 1
ATOM 698 N N . ASP A 1 90 ? 2.941 -4.271 10.081 1.00 98.56 90 ASP A N 1
ATOM 699 C CA . ASP A 1 90 ? 3.689 -4.843 8.949 1.00 98.56 90 ASP A CA 1
ATOM 700 C C . ASP A 1 90 ? 3.231 -4.234 7.622 1.00 98.56 90 ASP A C 1
ATOM 702 O O . ASP A 1 90 ? 4.050 -3.832 6.800 1.00 98.56 90 ASP A O 1
ATOM 706 N N . ILE A 1 91 ? 1.917 -4.089 7.452 1.00 98.56 91 ILE A N 1
ATOM 707 C CA . ILE A 1 91 ? 1.332 -3.493 6.252 1.00 98.56 91 ILE A CA 1
ATOM 708 C C . ILE A 1 91 ? 1.818 -2.048 6.092 1.00 98.56 91 ILE A C 1
ATOM 710 O O . ILE A 1 91 ? 2.445 -1.734 5.081 1.00 98.56 91 ILE A O 1
ATOM 714 N N . VAL A 1 92 ? 1.577 -1.180 7.081 1.00 98.06 92 VAL A N 1
ATOM 715 C CA . VAL A 1 92 ? 1.756 0.276 6.905 1.00 98.06 92 VAL A CA 1
ATOM 716 C C . VAL A 1 92 ? 3.193 0.770 7.086 1.00 98.06 92 VAL A C 1
ATOM 718 O O . VAL A 1 92 ? 3.521 1.828 6.562 1.00 98.06 92 VAL A O 1
ATOM 721 N N . LEU A 1 93 ? 4.048 0.033 7.813 1.00 95.88 93 LEU A N 1
ATOM 722 C CA . LEU A 1 93 ? 5.442 0.440 8.070 1.00 95.88 93 LEU A CA 1
ATOM 723 C C . L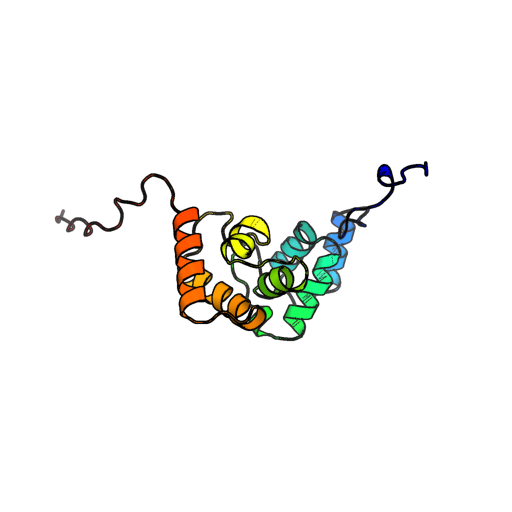EU A 1 93 ? 6.475 -0.303 7.211 1.00 95.88 93 LEU A C 1
ATOM 725 O O . LEU A 1 93 ? 7.614 0.152 7.126 1.00 95.88 93 LEU A O 1
ATOM 729 N N . ARG A 1 94 ? 6.149 -1.487 6.667 1.00 95.75 94 ARG A N 1
ATOM 730 C CA . ARG A 1 94 ? 7.147 -2.376 6.032 1.00 95.75 94 ARG A CA 1
ATOM 731 C C . ARG A 1 94 ? 6.812 -2.832 4.615 1.00 95.75 94 ARG A C 1
ATOM 733 O O . ARG A 1 94 ? 7.740 -3.194 3.894 1.00 95.75 94 ARG A O 1
ATOM 740 N N . ARG A 1 95 ? 5.533 -2.908 4.239 1.00 97.25 95 ARG A N 1
ATOM 741 C CA . ARG A 1 95 ? 5.078 -3.430 2.928 1.00 97.25 95 ARG A CA 1
ATOM 742 C C . ARG A 1 95 ? 4.471 -2.368 2.019 1.00 97.25 95 ARG A C 1
ATOM 744 O O . ARG A 1 95 ? 4.301 -2.600 0.828 1.00 97.25 95 ARG A O 1
ATOM 751 N N . THR A 1 96 ? 4.142 -1.219 2.591 1.00 96.88 96 THR A N 1
ATOM 752 C CA . THR A 1 96 ? 3.568 -0.063 1.903 1.00 96.88 96 THR A CA 1
ATOM 753 C C . THR A 1 96 ? 4.271 1.202 2.389 1.00 96.88 96 THR A C 1
ATOM 755 O O . THR A 1 96 ? 4.963 1.173 3.412 1.00 96.88 96 THR A O 1
ATOM 758 N N . GLY A 1 97 ? 4.103 2.298 1.658 1.00 93.12 97 GLY A N 1
ATOM 759 C CA . GLY A 1 97 ? 4.574 3.628 2.028 1.00 93.12 97 GLY A CA 1
ATOM 760 C C . GLY A 1 97 ? 3.573 4.440 2.855 1.00 93.12 97 GLY A C 1
ATOM 761 O O . GLY A 1 97 ? 3.842 5.598 3.174 1.00 93.12 97 GLY A O 1
ATOM 762 N N . ILE A 1 98 ? 2.438 3.842 3.243 1.00 96.56 98 ILE A N 1
ATOM 763 C CA . ILE A 1 98 ? 1.302 4.541 3.862 1.00 96.56 98 ILE A CA 1
ATOM 764 C C . ILE A 1 98 ? 1.733 5.357 5.086 1.00 96.56 98 ILE A C 1
ATOM 766 O O . ILE A 1 98 ? 1.221 6.452 5.296 1.00 96.56 98 ILE A O 1
ATOM 770 N N . ALA A 1 99 ? 2.671 4.844 5.886 1.00 95.69 99 ALA A N 1
ATOM 771 C CA . ALA A 1 99 ? 3.183 5.538 7.063 1.00 95.69 99 ALA A CA 1
ATOM 772 C C . ALA A 1 99 ? 4.641 6.019 6.925 1.00 95.69 99 ALA A C 1
ATOM 774 O O . ALA A 1 99 ? 5.299 6.311 7.925 1.00 95.69 99 ALA A O 1
ATOM 775 N N . THR A 1 100 ? 5.174 6.116 5.701 1.00 92.25 100 THR A N 1
ATOM 776 C CA . THR A 1 100 ? 6.560 6.553 5.461 1.00 92.25 100 THR A CA 1
ATOM 777 C C . THR A 1 100 ? 6.812 7.984 5.932 1.00 92.25 100 THR A C 1
ATOM 779 O O . THR A 1 100 ? 7.875 8.260 6.484 1.00 92.25 100 THR A O 1
ATOM 782 N N . LEU A 1 101 ? 5.838 8.885 5.762 1.00 91.12 101 LEU A N 1
ATOM 783 C CA . LEU A 1 101 ? 5.937 10.287 6.192 1.00 91.12 101 LEU A CA 1
ATOM 784 C C . LEU A 1 101 ? 5.452 10.526 7.635 1.00 91.12 101 LEU A C 1
ATOM 786 O O . LEU A 1 101 ? 5.372 11.672 8.072 1.00 91.12 101 LEU A O 1
ATOM 790 N N . GLY A 1 102 ? 5.143 9.464 8.384 1.00 91.75 102 GLY A N 1
ATOM 791 C CA . GLY A 1 102 ? 4.635 9.539 9.753 1.00 91.75 102 GLY A CA 1
ATOM 792 C C . GLY A 1 102 ? 3.240 8.938 9.894 1.00 91.75 102 GLY A C 1
ATOM 793 O O . GLY A 1 102 ? 2.844 8.065 9.123 1.00 91.75 102 GLY A O 1
ATOM 794 N N . ASN A 1 103 ? 2.494 9.370 10.914 1.00 94.75 103 ASN A N 1
ATOM 795 C CA . ASN A 1 103 ? 1.169 8.818 11.186 1.00 94.75 103 ASN A CA 1
ATOM 796 C C . ASN A 1 103 ? 0.160 9.231 10.090 1.00 94.75 103 ASN A C 1
ATOM 798 O O . ASN A 1 103 ? -0.135 10.422 9.979 1.00 94.75 103 ASN A O 1
ATOM 802 N N . PRO A 1 104 ? -0.424 8.282 9.328 1.00 94.62 104 PRO A N 1
ATOM 803 C CA . PRO A 1 104 ? -1.377 8.589 8.256 1.00 94.62 104 PRO A CA 1
ATOM 804 C C . PRO A 1 104 ? -2.769 9.000 8.769 1.00 94.62 104 PRO A C 1
ATOM 806 O O . PRO A 1 104 ? -3.671 9.283 7.980 1.00 94.62 104 PRO A O 1
ATOM 809 N N . GLY A 1 105 ? -2.971 9.003 10.089 1.00 95.69 105 GLY A N 1
ATOM 810 C CA . GLY A 1 105 ? -4.230 9.328 10.741 1.00 95.69 105 GLY A CA 1
ATOM 811 C C . GLY A 1 105 ? -5.128 8.110 10.965 1.00 95.69 105 GLY A C 1
ATOM 812 O O . GLY A 1 105 ? -5.106 7.122 10.228 1.00 95.69 105 GLY A O 1
ATOM 813 N N . ASP A 1 106 ? -5.969 8.203 11.997 1.00 96.44 106 ASP A N 1
ATOM 814 C CA . ASP A 1 106 ? -6.837 7.108 12.455 1.00 96.44 106 ASP A CA 1
ATOM 815 C C . ASP A 1 106 ? -7.805 6.619 11.364 1.00 96.44 106 ASP A C 1
ATOM 817 O O . ASP A 1 106 ? -7.993 5.416 11.188 1.00 96.44 106 ASP A O 1
ATOM 821 N N . GLN A 1 107 ? -8.353 7.534 10.555 1.00 97.19 107 GLN A N 1
ATOM 822 C CA . GLN A 1 107 ? -9.247 7.168 9.456 1.00 97.19 107 GLN A CA 1
ATOM 823 C C . GLN A 1 107 ? -8.552 6.267 8.424 1.00 97.19 107 GLN A C 1
ATOM 825 O O . GLN A 1 107 ? -9.150 5.289 7.969 1.00 97.19 107 GLN A O 1
ATOM 830 N N . MET A 1 108 ? -7.299 6.568 8.067 1.00 97.81 108 MET A N 1
ATOM 831 C CA . MET A 1 108 ? -6.538 5.758 7.117 1.00 97.81 108 MET A CA 1
ATOM 832 C C . MET A 1 108 ? -6.197 4.392 7.717 1.00 97.81 108 MET A C 1
ATOM 834 O O . MET A 1 108 ? -6.439 3.364 7.083 1.00 97.81 108 MET A O 1
ATOM 838 N N . LEU A 1 109 ? -5.726 4.359 8.970 1.00 98.31 109 LEU A N 1
ATOM 839 C CA . LEU A 1 109 ? -5.440 3.105 9.674 1.00 98.31 109 LEU A CA 1
ATOM 840 C C . LEU A 1 109 ? -6.674 2.200 9.748 1.00 98.31 109 LEU A C 1
ATOM 842 O O . LEU A 1 109 ? -6.568 1.005 9.483 1.00 98.31 109 LEU A O 1
ATOM 846 N N . ARG A 1 110 ? -7.856 2.762 10.028 1.00 98.44 110 ARG A N 1
ATOM 847 C CA . ARG A 1 110 ? -9.126 2.021 10.045 1.00 98.44 110 ARG A CA 1
ATOM 848 C C . ARG A 1 110 ? -9.505 1.464 8.677 1.00 98.44 110 ARG A C 1
ATOM 850 O O . ARG A 1 110 ? -9.934 0.313 8.606 1.00 98.44 110 ARG A O 1
ATOM 857 N N . LYS A 1 111 ? -9.326 2.230 7.595 1.00 97.94 111 LYS A N 1
ATOM 858 C CA . LYS A 1 111 ? -9.578 1.747 6.224 1.00 97.94 111 LYS A CA 1
ATOM 859 C C . LYS A 1 111 ? -8.691 0.548 5.881 1.00 97.94 111 LYS A C 1
ATOM 861 O O . LYS A 1 111 ? -9.197 -0.489 5.455 1.00 97.94 111 LYS A O 1
ATOM 866 N N . VAL A 1 112 ? -7.385 0.668 6.121 1.00 98.38 112 VAL A N 1
ATOM 867 C CA . VAL A 1 112 ? -6.410 -0.405 5.865 1.00 98.38 112 VAL A CA 1
ATOM 868 C C . VAL A 1 112 ? -6.703 -1.627 6.741 1.00 98.38 112 VAL A C 1
ATOM 870 O O . VAL A 1 112 ? -6.727 -2.758 6.251 1.00 98.38 112 VAL A O 1
ATOM 873 N N . ALA A 1 113 ? -6.989 -1.407 8.027 1.00 98.56 113 ALA A N 1
ATOM 874 C CA . ALA A 1 113 ? -7.325 -2.469 8.967 1.00 98.56 113 ALA A CA 1
ATOM 875 C C . ALA A 1 113 ? -8.602 -3.214 8.570 1.00 98.56 113 ALA A C 1
ATOM 877 O O . ALA A 1 113 ? -8.647 -4.429 8.724 1.00 98.56 113 ALA A O 1
ATOM 878 N N . ALA A 1 114 ? -9.613 -2.534 8.022 1.00 98.25 114 ALA A N 1
ATOM 879 C CA . ALA A 1 114 ? -10.838 -3.179 7.555 1.00 98.25 114 ALA A CA 1
ATOM 880 C C . ALA A 1 114 ? -10.572 -4.168 6.406 1.00 98.25 114 ALA A C 1
ATOM 882 O O . ALA A 1 114 ? -11.101 -5.283 6.411 1.00 98.25 114 ALA A O 1
ATOM 883 N N . VAL A 1 115 ? -9.707 -3.803 5.451 1.00 98.38 115 VAL A N 1
ATOM 884 C CA . VAL A 1 115 ? -9.296 -4.713 4.368 1.00 98.38 115 VAL A CA 1
ATOM 885 C C . VAL A 1 115 ? -8.510 -5.893 4.935 1.00 98.38 115 VAL A C 1
ATOM 887 O O . VAL A 1 115 ? -8.865 -7.044 4.674 1.00 98.38 115 VAL A O 1
ATOM 890 N N . ALA A 1 116 ? -7.507 -5.633 5.777 1.00 98.50 116 ALA A N 1
ATOM 891 C CA . ALA A 1 116 ? -6.713 -6.683 6.414 1.00 98.50 116 ALA A CA 1
ATOM 892 C C . ALA A 1 116 ? -7.575 -7.640 7.256 1.00 98.50 116 ALA A C 1
ATOM 894 O O . ALA A 1 116 ? -7.415 -8.856 7.163 1.00 98.50 116 ALA A O 1
ATOM 895 N N . ALA A 1 117 ? -8.537 -7.108 8.013 1.00 98.56 117 ALA A N 1
ATOM 896 C CA . ALA A 1 117 ? -9.459 -7.878 8.836 1.00 98.56 117 ALA A CA 1
ATOM 897 C C . ALA A 1 117 ? -10.311 -8.835 8.005 1.00 98.56 117 ALA A C 1
ATOM 899 O O . ALA A 1 117 ? -10.436 -10.004 8.367 1.00 98.56 117 ALA A O 1
ATOM 900 N N . SER A 1 118 ? -10.836 -8.370 6.866 1.00 98.19 118 SER A N 1
ATOM 901 C CA . SER A 1 118 ? -11.632 -9.211 5.968 1.00 98.19 118 SER A CA 1
ATOM 902 C C . SER A 1 118 ? -10.838 -10.393 5.396 1.00 98.19 118 SER A C 1
ATOM 904 O O . SER A 1 118 ? -11.391 -11.475 5.212 1.00 98.19 118 SER A O 1
ATOM 906 N N . LEU A 1 119 ? -9.533 -10.210 5.167 1.00 98.12 119 LEU A N 1
ATOM 907 C CA . LEU A 1 119 ? -8.646 -11.226 4.595 1.00 98.12 119 LEU A CA 1
ATOM 908 C C . LEU A 1 119 ? -8.072 -12.182 5.652 1.00 98.12 119 LEU A C 1
ATOM 910 O O . LEU A 1 119 ? -7.846 -13.357 5.370 1.00 98.12 119 LEU A O 1
ATOM 914 N N . LEU A 1 120 ? -7.805 -11.680 6.860 1.00 98.44 120 LEU A N 1
ATOM 915 C CA . LEU A 1 120 ? -7.163 -12.425 7.949 1.00 98.44 120 LEU A CA 1
ATOM 916 C C . LEU A 1 120 ? -8.155 -12.970 8.985 1.00 98.44 120 LEU A C 1
ATOM 918 O O . LEU A 1 120 ? -7.740 -13.704 9.881 1.00 98.44 120 LEU A O 1
ATOM 922 N N . GLY A 1 121 ? -9.440 -12.627 8.869 1.00 98.38 121 GLY A N 1
ATOM 923 C CA . GLY A 1 121 ? -10.487 -13.051 9.796 1.00 98.38 121 GLY A CA 1
ATOM 924 C C . GLY A 1 121 ? -10.380 -12.387 11.169 1.00 98.38 121 GLY A C 1
ATOM 925 O O . GLY A 1 121 ? -10.609 -13.044 12.182 1.00 98.38 121 GLY A O 1
ATOM 926 N N . TRP A 1 122 ? -9.982 -11.114 11.223 1.00 98.56 122 TRP A N 1
ATOM 927 C CA . TRP A 1 122 ? -9.941 -10.374 12.486 1.00 98.56 122 TRP A CA 1
ATOM 928 C C . TRP A 1 122 ? -11.343 -9.956 12.921 1.00 98.56 122 TRP A C 1
ATOM 930 O O . TRP A 1 122 ? -12.134 -9.462 12.118 1.00 98.56 122 TRP A O 1
ATOM 940 N N . ASP A 1 123 ? -11.621 -10.109 14.211 1.00 98.50 123 ASP A N 1
ATOM 941 C CA . ASP A 1 123 ? -12.776 -9.497 14.855 1.00 98.50 123 ASP A CA 1
ATOM 942 C C . ASP A 1 123 ? -12.500 -8.025 15.216 1.00 98.50 123 ASP A C 1
ATOM 944 O O . ASP A 1 123 ? -11.397 -7.497 15.037 1.00 98.50 123 ASP A O 1
ATOM 948 N N . SER A 1 124 ? -13.526 -7.339 15.725 1.00 98.06 124 SER A N 1
ATOM 949 C CA . SER A 1 124 ? -13.424 -5.929 16.110 1.00 98.06 124 SER A CA 1
ATOM 950 C C . SER A 1 124 ? -12.398 -5.687 17.218 1.00 98.06 124 SER A C 1
ATOM 952 O O . SER A 1 124 ? -11.718 -4.666 17.201 1.00 98.06 124 SER A O 1
ATOM 954 N N . GLU A 1 125 ? -12.254 -6.618 18.167 1.00 98.44 125 GLU A N 1
ATOM 955 C CA . GLU A 1 125 ? -11.271 -6.492 19.248 1.00 98.44 125 GLU A CA 1
ATOM 956 C C . GLU A 1 125 ? -9.845 -6.530 18.688 1.00 98.44 125 GLU A C 1
ATOM 958 O O . GLU A 1 125 ? -9.001 -5.699 19.039 1.00 98.44 125 GLU A O 1
ATOM 963 N N . ARG A 1 126 ? -9.575 -7.456 17.761 1.00 98.50 126 ARG A N 1
ATOM 964 C CA . ARG A 1 126 ? -8.281 -7.542 17.093 1.00 98.50 126 ARG A CA 1
ATOM 965 C C . ARG A 1 126 ? -7.999 -6.306 16.248 1.00 98.50 126 ARG A C 1
ATOM 967 O O . ARG A 1 126 ? -6.866 -5.832 16.284 1.00 98.50 126 ARG A O 1
ATOM 974 N N . VAL A 1 127 ? -8.993 -5.769 15.540 1.00 9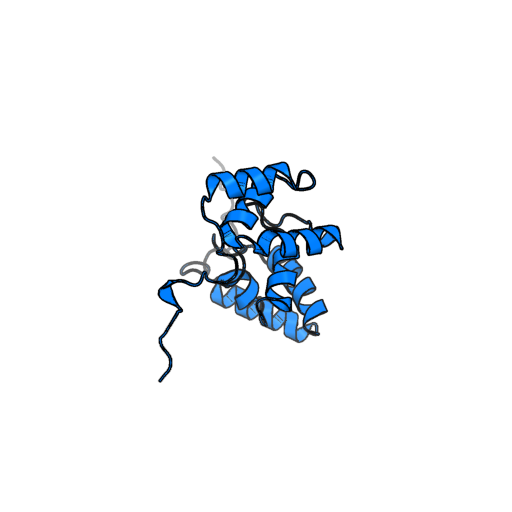8.62 127 VAL A N 1
ATOM 975 C CA . VAL A 1 127 ? -8.840 -4.528 14.761 1.00 98.62 127 VAL A CA 1
ATOM 976 C C . VAL A 1 127 ? -8.401 -3.367 15.653 1.00 98.62 127 VAL A C 1
ATOM 978 O O . VAL A 1 127 ? -7.387 -2.733 15.360 1.00 98.62 127 VAL A O 1
ATOM 981 N N . GLU A 1 128 ? -9.089 -3.123 16.771 1.00 98.50 128 GLU A N 1
ATOM 982 C CA . GLU A 1 128 ? -8.708 -2.035 17.684 1.00 98.50 128 GLU A CA 1
ATOM 983 C C . GLU A 1 128 ? -7.321 -2.263 18.298 1.00 98.50 128 GLU A C 1
ATOM 985 O O . GLU A 1 128 ? -6.538 -1.322 18.442 1.00 98.50 128 GLU A O 1
ATOM 990 N N . LYS A 1 129 ? -6.965 -3.517 18.603 1.00 98.56 129 LYS A N 1
ATOM 991 C CA . LYS A 1 129 ? -5.627 -3.857 19.102 1.00 98.56 129 LYS A CA 1
ATOM 992 C C . LYS A 1 129 ? -4.531 -3.539 18.083 1.00 98.56 129 LYS A C 1
ATOM 994 O O . LYS A 1 129 ? -3.503 -2.979 18.458 1.00 98.56 129 LYS A O 1
ATOM 999 N N . GLU A 1 130 ? -4.731 -3.888 16.816 1.00 98.62 130 GLU A N 1
ATOM 1000 C CA . GLU A 1 130 ? -3.783 -3.618 15.728 1.00 98.62 130 GLU A CA 1
ATOM 1001 C C . GLU A 1 130 ? -3.617 -2.112 15.484 1.00 98.62 130 GLU A C 1
ATOM 1003 O O . GLU A 1 130 ? -2.490 -1.627 15.350 1.00 98.62 130 GLU A O 1
ATOM 1008 N N . ILE A 1 131 ? -4.716 -1.351 15.503 1.00 98.56 131 ILE A N 1
ATOM 1009 C CA . ILE A 1 131 ? -4.691 0.116 15.395 1.00 98.56 131 ILE A CA 1
ATOM 1010 C C . ILE A 1 131 ? -3.946 0.730 16.584 1.00 98.56 131 ILE A C 1
ATOM 1012 O O . ILE A 1 131 ? -3.046 1.545 16.387 1.00 98.56 131 ILE A O 1
ATOM 1016 N N . GLY A 1 132 ? -4.253 0.305 17.813 1.00 97.94 132 GLY A N 1
ATOM 1017 C CA . GLY A 1 132 ? -3.576 0.786 19.019 1.00 97.94 132 GLY A CA 1
ATOM 1018 C C . GLY A 1 132 ? -2.070 0.507 19.005 1.00 97.94 132 GLY A C 1
ATOM 1019 O O . GLY A 1 132 ? -1.271 1.394 19.305 1.00 97.94 132 GLY A O 1
ATOM 1020 N N . GLN A 1 133 ? -1.666 -0.698 18.589 1.00 97.44 133 GLN A N 1
ATOM 1021 C CA . GLN A 1 133 ? -0.253 -1.057 18.421 1.00 97.44 133 GLN A CA 1
ATOM 1022 C C . GLN A 1 133 ? 0.435 -0.205 17.351 1.00 97.44 133 GLN A C 1
ATOM 1024 O O . GLN A 1 133 ? 1.562 0.242 17.553 1.00 97.44 133 GLN A O 1
ATOM 1029 N N . THR A 1 134 ? -0.243 0.042 16.233 1.00 97.81 134 THR A N 1
ATOM 1030 C CA . THR A 1 134 ? 0.286 0.862 15.137 1.00 97.81 134 THR A CA 1
ATOM 1031 C C . THR A 1 134 ? 0.477 2.313 15.577 1.00 97.81 134 THR A C 1
ATOM 1033 O O . THR A 1 134 ? 1.558 2.865 15.397 1.00 97.81 134 THR A O 1
ATOM 1036 N N . ASN A 1 135 ? -0.516 2.907 16.246 1.00 97.12 135 ASN A N 1
ATOM 1037 C CA . ASN A 1 135 ? -0.418 4.262 16.795 1.00 97.12 135 ASN A CA 1
ATOM 1038 C C . ASN A 1 135 ? 0.718 4.399 17.817 1.00 97.12 135 ASN A C 1
ATOM 1040 O O . ASN A 1 135 ? 1.445 5.388 17.793 1.00 97.12 135 ASN A O 1
ATOM 1044 N N . ALA A 1 136 ? 0.917 3.400 18.683 1.00 95.50 136 ALA A N 1
ATOM 1045 C CA . ALA A 1 136 ? 2.025 3.410 19.637 1.00 95.50 136 ALA A CA 1
ATOM 1046 C C . ALA A 1 136 ? 3.402 3.408 18.946 1.00 95.50 136 ALA A C 1
ATOM 1048 O O . ALA A 1 136 ? 4.321 4.067 19.427 1.00 95.50 136 ALA A O 1
ATOM 1049 N N . LEU A 1 137 ? 3.542 2.699 17.818 1.00 94.94 137 LEU A N 1
ATOM 1050 C CA . LEU A 1 137 ? 4.777 2.666 17.023 1.00 94.94 137 LEU A CA 1
ATOM 1051 C C . LEU A 1 137 ? 5.018 3.953 16.225 1.00 94.94 137 LEU A C 1
ATOM 1053 O O . LEU A 1 137 ? 6.166 4.280 15.942 1.00 94.94 137 LEU A O 1
ATOM 1057 N N . LEU A 1 138 ? 3.951 4.664 15.861 1.00 94.19 138 LEU A N 1
ATOM 1058 C CA . LEU A 1 138 ? 4.005 5.911 15.094 1.00 94.19 138 LEU A CA 1
ATOM 1059 C C . LEU A 1 138 ? 4.202 7.160 15.961 1.00 94.19 138 LEU A C 1
ATOM 1061 O O . LEU A 1 138 ? 4.339 8.253 15.417 1.00 94.19 138 LEU A O 1
ATOM 1065 N N . ARG A 1 139 ? 4.196 7.017 17.291 1.00 91.44 139 ARG A N 1
ATOM 1066 C CA . ARG A 1 139 ? 4.348 8.137 18.224 1.00 91.44 139 ARG A CA 1
ATOM 1067 C C . ARG A 1 139 ? 5.752 8.733 18.123 1.00 91.44 139 ARG A C 1
ATOM 1069 O O . ARG A 1 139 ? 6.742 8.018 18.283 1.00 91.44 139 ARG A O 1
ATOM 1076 N N . ILE A 1 140 ? 5.837 10.045 17.931 1.00 83.81 140 ILE A N 1
ATOM 1077 C CA . ILE A 1 140 ? 7.101 10.785 17.888 1.00 83.81 140 ILE A CA 1
ATOM 1078 C C . ILE A 1 140 ? 7.338 11.433 19.267 1.00 83.81 140 ILE A C 1
ATOM 1080 O O . ILE A 1 140 ? 6.383 11.770 19.977 1.00 83.81 140 ILE A O 1
ATOM 1084 N N . PRO A 1 141 ? 8.598 11.593 19.721 1.00 75.56 141 PRO A N 1
ATOM 1085 C CA . PRO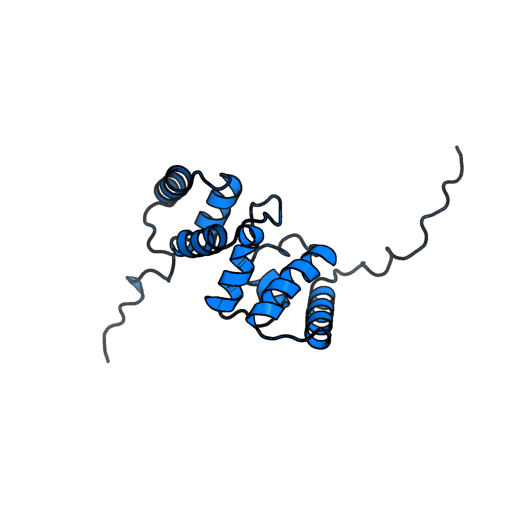 A 1 141 ? 8.880 12.368 20.927 1.00 75.56 141 PRO A CA 1
ATOM 1086 C C . PRO A 1 141 ? 8.314 13.797 20.816 1.00 75.56 141 PRO A C 1
ATOM 1088 O O . PRO A 1 141 ? 8.733 14.549 19.941 1.00 75.56 141 PRO A O 1
ATOM 1091 N N . GLY A 1 142 ? 7.385 14.168 21.706 1.00 67.38 142 GLY A N 1
ATOM 1092 C CA . GLY A 1 142 ? 6.755 15.500 21.747 1.00 67.38 142 GLY A CA 1
ATOM 1093 C C . GLY A 1 142 ? 5.232 15.526 21.545 1.00 67.38 142 GLY A C 1
ATOM 1094 O O . GLY A 1 142 ? 4.606 16.531 21.862 1.00 67.38 142 GLY A O 1
ATOM 1095 N N . ASP A 1 143 ? 4.612 14.419 21.124 1.00 64.38 143 ASP A N 1
ATOM 1096 C CA . ASP A 1 143 ? 3.162 14.343 20.843 1.00 64.38 143 ASP A CA 1
ATOM 1097 C C . ASP A 1 143 ? 2.239 14.482 22.082 1.00 64.38 143 ASP A C 1
ATOM 1099 O O . ASP A 1 143 ? 1.016 14.418 21.962 1.00 64.38 143 ASP A O 1
ATOM 1103 N N . GLU A 1 144 ? 2.782 14.676 23.289 1.00 56.28 144 GLU A N 1
ATOM 1104 C CA . GLU A 1 144 ? 1.986 14.807 24.522 1.00 56.28 144 GLU A CA 1
ATOM 1105 C C . GLU A 1 144 ? 1.356 16.207 24.699 1.00 56.28 144 GLU A C 1
ATOM 1107 O O . GLU A 1 144 ? 0.392 16.345 25.452 1.00 56.28 144 GLU A O 1
ATOM 1112 N N . GLU A 1 145 ? 1.820 17.239 23.978 1.00 47.88 145 GLU A N 1
ATOM 1113 C CA . GLU A 1 145 ? 1.372 18.633 24.182 1.00 47.88 145 GLU A CA 1
ATOM 1114 C C . GLU A 1 145 ? 0.220 19.104 23.270 1.00 47.88 145 GLU A C 1
ATOM 1116 O O . GLU A 1 145 ? -0.421 20.111 23.574 1.00 47.88 145 GLU A O 1
ATOM 1121 N N . SER A 1 146 ? -0.134 18.392 22.190 1.00 49.12 146 SER A N 1
ATOM 1122 C CA . SER A 1 146 ? -1.145 18.891 21.231 1.00 49.12 146 SER A CA 1
ATOM 1123 C C . SER A 1 146 ? -2.610 18.655 21.640 1.00 49.12 146 SER A C 1
ATOM 1125 O O . SER A 1 146 ? -3.517 18.953 20.863 1.00 49.12 146 SER A O 1
ATOM 1127 N N . SER A 1 147 ? -2.864 18.106 22.833 1.00 45.81 147 SER A N 1
ATOM 1128 C CA . SER A 1 147 ? -4.222 17.894 23.373 1.00 45.81 147 SER A CA 1
ATOM 1129 C C . SER A 1 147 ? -4.657 18.964 24.388 1.00 45.81 147 SER A C 1
ATOM 1131 O O . SER A 1 147 ? -5.738 18.860 24.970 1.00 45.81 147 SER A O 1
ATOM 1133 N N . GLY A 1 148 ? -3.843 20.002 24.615 1.00 47.84 148 GLY A N 1
ATOM 1134 C CA . GLY A 1 148 ? -4.233 21.164 25.416 1.00 47.84 148 GLY A CA 1
ATOM 1135 C C . GLY A 1 148 ? -5.210 22.081 24.662 1.00 47.84 148 GLY A C 1
ATOM 1136 O O . GLY A 1 148 ? -5.113 22.199 23.440 1.00 47.84 148 GLY A O 1
ATOM 1137 N N . PRO A 1 149 ? -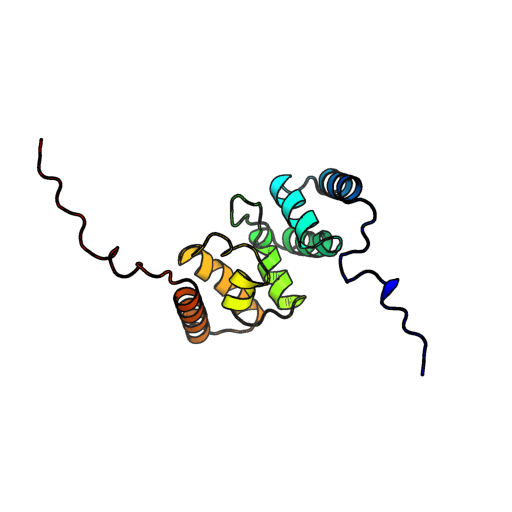6.166 22.744 25.344 1.00 44.44 149 PRO A N 1
ATOM 1138 C CA . PRO A 1 149 ? -7.082 23.663 24.679 1.00 44.44 149 PRO A CA 1
ATOM 1139 C C . PRO A 1 149 ? -6.297 24.803 24.020 1.00 44.44 149 PRO A C 1
ATOM 1141 O O . PRO A 1 149 ? -5.408 25.386 24.642 1.00 44.44 149 PRO A O 1
ATOM 1144 N N . LEU A 1 150 ? -6.647 25.121 22.767 1.00 50.34 150 LEU A N 1
ATOM 1145 C CA . LEU A 1 150 ? -6.072 26.246 22.027 1.00 50.34 150 LEU A CA 1
ATOM 1146 C C . LEU A 1 150 ? -6.121 27.519 22.891 1.00 50.34 150 LEU A C 1
ATOM 1148 O O . LEU A 1 150 ? -7.169 27.797 23.492 1.00 50.34 150 LEU A O 1
ATOM 1152 N N . PRO A 1 151 ? -5.031 28.308 22.957 1.00 46.31 151 PRO A N 1
ATOM 1153 C CA . PRO A 1 151 ? -5.052 29.572 23.672 1.00 46.31 151 PRO A CA 1
ATOM 1154 C C . PRO A 1 151 ? -6.149 30.454 23.073 1.00 46.31 151 PRO A C 1
ATOM 1156 O O . PRO A 1 151 ? -6.249 30.609 21.853 1.00 46.31 151 PRO A O 1
ATOM 1159 N N . ARG A 1 152 ? -7.013 31.002 23.937 1.00 42.09 152 ARG A N 1
ATOM 1160 C CA . ARG A 1 152 ? -8.012 31.987 23.515 1.00 42.09 152 ARG A CA 1
ATOM 1161 C C . ARG A 1 152 ? -7.266 33.144 22.861 1.00 42.09 152 ARG A C 1
ATOM 1163 O O . ARG A 1 152 ? -6.387 33.724 23.488 1.00 42.09 152 ARG A O 1
ATOM 1170 N N . ALA A 1 153 ? -7.624 33.452 21.618 1.00 45.56 153 ALA A N 1
ATOM 1171 C CA . ALA A 1 153 ? -7.144 34.641 20.937 1.00 45.56 153 ALA A CA 1
ATOM 1172 C C . ALA A 1 153 ? -7.502 35.866 21.790 1.00 45.56 153 ALA A C 1
ATOM 1174 O O . ALA A 1 153 ? -8.680 36.187 21.963 1.00 45.56 153 ALA A O 1
ATOM 1175 N N . GLU A 1 154 ? -6.492 36.506 22.370 1.00 49.22 154 GLU A N 1
ATOM 1176 C CA . GLU A 1 154 ? -6.637 37.829 22.958 1.00 49.22 154 GLU A CA 1
ATOM 1177 C C . GLU A 1 154 ? -6.539 38.851 21.823 1.00 49.22 154 GLU A C 1
ATOM 1179 O O . GLU A 1 154 ? -5.638 38.802 20.985 1.00 49.22 154 GLU A O 1
ATOM 1184 N N . ASN A 1 155 ? -7.555 39.709 21.761 1.00 44.28 155 ASN A N 1
ATOM 1185 C CA . ASN A 1 155 ? -7.773 40.699 20.715 1.00 44.28 155 ASN A CA 1
ATOM 1186 C C . ASN A 1 155 ? -6.603 41.694 20.623 1.00 44.28 155 ASN A C 1
ATOM 1188 O O . ASN A 1 155 ? -6.189 42.244 21.645 1.00 44.28 155 ASN A O 1
ATOM 1192 N N . PHE A 1 156 ? -6.156 41.969 19.395 1.00 49.81 156 PHE A N 1
ATOM 1193 C CA . PHE A 1 156 ? -5.481 43.219 19.035 1.00 49.81 156 PHE A CA 1
ATOM 1194 C C . PHE A 1 156 ? -6.511 44.247 18.562 1.00 49.81 156 PHE A C 1
ATOM 1196 O O . PHE A 1 156 ? -7.492 43.827 17.901 1.00 49.81 156 PHE A O 1
#